Protein AF-A0A7K8UN95-F1 (afdb_monomer_lite)

Radius of gyration: 29.22 Å; chains: 1; bounding box: 101×39×54 Å

Foldseek 3Di:
DPDPCPDPDDDDFDWDKDQKDFACDPPPDPDTDIDDHQKIFIDGDPPDPVQDPDFFCFDWDDDPNDIDGQFGWHPDAVVRPHGTMTRGCVVCVVVCVVPDPDDDDDDPPPDPVVVVVVVPPDPDDDDDDDDDDDDDDDDDD

pLDDT: mean 74.47, std 18.25, range [33.38, 95.25]

Sequence (141 aa):
PPGSSIPEELVSVEVTLSESCRTRGDTGDNVGVPSPPDTFCITIPEGTSACQPDGGSPLACEERGIWFLVGTASVGGCAQGGPPLFTAAPPYERWIAGITREAYFAETPADPREEEEEITGDPGVREHPETSENPGIRGEP

InterPro domains:
  IPR001254 Serine proteases, trypsin domain [PF00089] (11-96)
  IPR009003 Peptidase S1, PA clan [SSF50494] (21-102)
  IPR051487 Serine/Threonine Proteases with Immune and Developmental Roles [PTHR24256] (11-101)

Secondary structure (DSSP, 8-state):
-------SS------EEES--EEPPTT--SSPEEPPTTEEEEEPPTT-STTSPPTT-EEEEEETTEEEEEEEE-S-SGGGTS--EEEESGGGHHHHHHH-SS----PPPPPHHHHHHHHT---------------------

Structure (mmCIF, N/CA/C/O backbone):
data_AF-A0A7K8UN95-F1
#
_entry.id   AF-A0A7K8UN95-F1
#
loop_
_atom_site.group_PDB
_atom_site.id
_atom_site.type_symbol
_atom_site.label_atom_id
_atom_site.label_alt_id
_atom_site.label_comp_id
_atom_site.label_asym_id
_atom_site.label_entity_id
_atom_site.label_seq_id
_atom_site.pdbx_PDB_ins_code
_atom_site.Cartn_x
_atom_site.Cartn_y
_atom_site.Cartn_z
_atom_site.occupancy
_atom_site.B_iso_or_equiv
_atom_site.auth_seq_id
_atom_site.auth_comp_id
_atom_site.auth_asym_id
_atom_site.auth_atom_id
_atom_site.pdbx_PDB_model_num
ATOM 1 N N . PRO A 1 1 ? 31.577 -8.214 4.614 1.00 40.00 1 PRO A N 1
ATOM 2 C CA . PRO A 1 1 ? 31.158 -6.820 4.320 1.00 40.00 1 PRO A CA 1
ATOM 3 C C . PRO A 1 1 ? 30.607 -6.155 5.591 1.00 40.00 1 PRO A C 1
ATOM 5 O O . PRO A 1 1 ? 30.007 -6.864 6.397 1.00 40.00 1 PRO A O 1
ATOM 8 N N . PRO A 1 2 ? 30.855 -4.859 5.830 1.00 41.38 2 PRO A N 1
ATOM 9 C CA . PRO A 1 2 ? 30.364 -4.201 7.034 1.00 41.38 2 PRO A CA 1
ATOM 10 C C . PRO A 1 2 ? 28.827 -4.180 7.033 1.00 41.38 2 PRO A C 1
ATOM 12 O O . PRO A 1 2 ? 28.212 -3.628 6.130 1.00 41.38 2 PRO A O 1
ATOM 15 N N . GLY A 1 3 ? 28.274 -4.876 8.031 1.00 46.56 3 GLY A N 1
ATOM 16 C CA . GLY A 1 3 ? 26.954 -4.745 8.654 1.00 46.56 3 GLY A CA 1
ATOM 17 C C . GLY A 1 3 ? 25.772 -4.316 7.793 1.00 46.56 3 GLY A C 1
ATOM 18 O O . GLY A 1 3 ? 25.454 -3.137 7.733 1.00 46.56 3 GLY A O 1
ATOM 19 N N . SER A 1 4 ? 25.020 -5.287 7.273 1.00 56.97 4 SER A N 1
ATOM 20 C CA . SER A 1 4 ? 23.575 -5.105 7.114 1.00 56.97 4 SER A CA 1
ATOM 21 C C . SER A 1 4 ? 22.973 -5.119 8.524 1.00 56.97 4 SER A C 1
ATOM 23 O O . SER A 1 4 ? 22.713 -6.181 9.083 1.00 56.97 4 SER A O 1
ATOM 25 N N . SER A 1 5 ? 22.885 -3.952 9.162 1.00 65.00 5 SER A N 1
ATOM 26 C CA . SER A 1 5 ? 22.212 -3.806 10.452 1.00 65.00 5 SER A CA 1
ATOM 27 C C . SER A 1 5 ? 20.728 -3.593 10.187 1.00 65.00 5 SER A C 1
ATOM 29 O O . SER A 1 5 ? 20.268 -2.456 10.072 1.00 65.00 5 SER A O 1
ATOM 31 N N . ILE A 1 6 ? 19.992 -4.695 10.047 1.00 66.25 6 ILE A N 1
ATOM 32 C CA . ILE A 1 6 ? 18.546 -4.665 10.277 1.00 66.25 6 ILE A CA 1
ATOM 33 C C . ILE A 1 6 ? 18.364 -4.108 11.701 1.00 66.25 6 ILE A C 1
ATOM 35 O O . ILE A 1 6 ? 19.054 -4.587 12.607 1.00 66.25 6 ILE A O 1
ATOM 39 N N . PRO A 1 7 ? 17.547 -3.062 11.905 1.00 69.25 7 PRO A N 1
ATOM 40 C CA . PRO A 1 7 ? 17.363 -2.488 13.230 1.00 69.25 7 PRO A CA 1
ATOM 41 C C . PRO A 1 7 ? 16.760 -3.539 14.175 1.00 69.25 7 PRO A C 1
ATOM 43 O O . PRO A 1 7 ? 15.895 -4.315 13.776 1.00 69.25 7 PRO A O 1
ATOM 46 N N . GLU A 1 8 ? 17.229 -3.582 15.426 1.00 76.56 8 GLU A N 1
ATOM 47 C CA . GLU A 1 8 ? 16.689 -4.501 16.447 1.00 76.56 8 GLU A CA 1
ATOM 48 C C . GLU A 1 8 ? 15.265 -4.112 16.884 1.00 76.56 8 GLU A C 1
ATOM 50 O O . GLU A 1 8 ? 14.540 -4.932 17.445 1.00 76.56 8 GLU A O 1
ATOM 55 N N . GLU A 1 9 ? 14.855 -2.876 16.589 1.00 81.25 9 GLU A N 1
ATOM 56 C CA . GLU A 1 9 ? 13.530 -2.328 16.869 1.00 81.25 9 GLU A CA 1
ATOM 57 C C . GLU A 1 9 ? 12.810 -1.913 15.580 1.00 81.25 9 GLU A C 1
ATOM 59 O O . GLU A 1 9 ? 13.430 -1.585 14.565 1.00 81.25 9 GLU A O 1
ATOM 64 N N . LEU A 1 10 ? 11.476 -1.909 15.635 1.00 80.25 10 LEU A N 1
ATOM 65 C CA . LEU A 1 10 ? 10.637 -1.453 14.531 1.00 80.25 10 LEU A CA 1
ATOM 66 C C . LEU A 1 10 ? 10.824 0.050 14.309 1.00 80.25 10 LEU A C 1
ATOM 68 O O . LEU A 1 10 ? 10.733 0.845 15.242 1.00 80.25 10 LEU A O 1
ATOM 72 N N . VAL A 1 11 ? 11.029 0.432 13.051 1.00 83.00 11 VAL A N 1
ATOM 73 C CA . VAL A 1 11 ? 11.176 1.828 12.633 1.00 83.00 11 VAL A CA 1
ATOM 74 C C . VAL A 1 11 ? 9.942 2.241 11.839 1.00 83.00 11 VAL A C 1
ATOM 76 O O . VAL A 1 11 ? 9.503 1.514 10.949 1.00 83.00 11 VAL A O 1
ATOM 79 N N . SER A 1 12 ? 9.402 3.421 12.139 1.00 86.44 12 SER A N 1
ATOM 80 C CA . SER A 1 12 ? 8.389 4.090 11.323 1.00 86.44 12 SER A CA 1
ATOM 81 C C . SER A 1 12 ? 9.007 5.271 10.581 1.00 86.44 12 SER A C 1
ATOM 83 O O . SER A 1 12 ? 9.910 5.945 11.078 1.00 86.44 12 SER A O 1
ATOM 85 N N . VAL A 1 13 ? 8.533 5.503 9.360 1.00 87.62 13 VAL A N 1
ATOM 86 C CA . VAL A 1 13 ? 9.002 6.585 8.494 1.00 87.62 13 VAL A CA 1
ATOM 87 C C . VAL A 1 13 ? 7.783 7.242 7.872 1.00 87.62 13 VAL A C 1
ATOM 89 O O . VAL A 1 13 ? 6.936 6.559 7.300 1.00 87.62 13 VAL A O 1
ATOM 92 N N . GLU A 1 14 ? 7.707 8.565 7.969 1.00 90.44 14 GLU A N 1
ATOM 93 C CA . GLU A 1 14 ? 6.715 9.347 7.238 1.00 90.44 14 GLU A CA 1
ATOM 94 C C . GLU A 1 14 ? 7.132 9.476 5.774 1.00 90.44 14 GLU A C 1
ATOM 96 O O . GLU A 1 14 ? 8.288 9.761 5.450 1.00 90.44 14 GLU A O 1
ATOM 101 N N . VAL A 1 15 ? 6.181 9.248 4.875 1.00 91.25 15 VAL A N 1
ATOM 102 C CA . VAL A 1 15 ? 6.433 9.167 3.437 1.00 91.25 15 VAL A CA 1
ATOM 103 C C . VAL A 1 15 ? 5.391 9.963 2.670 1.00 91.25 15 VAL A C 1
ATOM 105 O O . VAL A 1 15 ? 4.281 10.185 3.148 1.00 91.25 15 VAL A O 1
ATOM 108 N N . THR A 1 16 ? 5.734 10.381 1.455 1.00 91.94 16 THR A N 1
ATOM 109 C CA . THR A 1 16 ? 4.755 10.980 0.537 1.00 91.94 16 THR A CA 1
ATOM 110 C C . THR A 1 16 ? 4.211 9.911 -0.397 1.00 91.94 16 THR A C 1
ATOM 112 O O . THR A 1 16 ? 4.989 9.267 -1.102 1.00 91.94 16 THR A O 1
ATOM 115 N N . LEU A 1 17 ? 2.890 9.735 -0.412 1.00 92.50 17 LEU A N 1
ATOM 116 C CA . LEU A 1 17 ? 2.197 8.770 -1.262 1.00 92.50 17 LEU A CA 1
ATOM 117 C C . LEU A 1 17 ? 1.969 9.317 -2.679 1.00 92.50 17 LEU A C 1
ATOM 119 O O . LEU A 1 17 ? 1.615 10.483 -2.847 1.00 92.50 17 LEU A O 1
ATOM 123 N N . SER A 1 18 ? 2.112 8.461 -3.689 1.00 92.94 18 SER A N 1
ATOM 124 C CA . SER A 1 18 ? 1.705 8.724 -5.071 1.00 92.94 18 SER A CA 1
ATOM 125 C C . SER A 1 18 ? 1.007 7.503 -5.667 1.00 92.94 18 SER A C 1
ATOM 127 O O . SER A 1 18 ? 1.485 6.379 -5.533 1.00 92.94 18 SER A O 1
ATOM 129 N N . GLU A 1 19 ? -0.092 7.723 -6.384 1.00 91.50 19 GLU A N 1
ATOM 130 C CA . GLU A 1 19 ? -0.842 6.671 -7.095 1.00 91.50 19 GLU A CA 1
ATOM 131 C C . GLU A 1 19 ? -0.172 6.232 -8.398 1.00 91.50 19 GLU A C 1
ATOM 133 O O . GLU A 1 19 ? -0.505 5.200 -8.973 1.00 91.50 19 GLU A O 1
ATOM 138 N N . SER A 1 20 ? 0.775 7.028 -8.895 1.00 89.25 20 SER A N 1
ATOM 139 C CA . SER A 1 20 ? 1.494 6.711 -10.120 1.00 89.25 20 SER A CA 1
ATOM 140 C C . SER A 1 20 ? 2.959 7.097 -10.020 1.00 89.25 20 SER A C 1
ATOM 142 O O . SER A 1 20 ? 3.335 8.132 -9.460 1.00 89.25 20 SER A O 1
ATOM 144 N N . CYS A 1 21 ? 3.814 6.250 -10.578 1.00 88.56 21 CYS A N 1
ATOM 145 C CA . CYS A 1 21 ? 5.223 6.554 -10.744 1.00 88.56 21 CYS A CA 1
ATOM 146 C C . CYS A 1 21 ? 5.806 5.797 -11.935 1.00 88.56 21 CYS A C 1
ATOM 148 O O . CYS A 1 21 ? 5.142 4.987 -12.582 1.00 88.56 21 CYS A O 1
ATOM 150 N N . ARG A 1 22 ? 7.074 6.078 -12.238 1.00 86.94 22 ARG A N 1
ATOM 151 C CA . ARG A 1 22 ? 7.848 5.285 -13.187 1.00 86.94 22 ARG A CA 1
ATOM 152 C C . ARG A 1 22 ? 8.832 4.409 -12.434 1.00 86.94 22 ARG A C 1
ATOM 154 O O . ARG A 1 22 ? 9.568 4.876 -11.571 1.00 86.94 22 ARG A O 1
ATOM 161 N N . THR A 1 23 ? 8.854 3.148 -12.814 1.00 79.38 23 THR A N 1
ATOM 162 C CA . THR A 1 23 ? 9.832 2.152 -12.406 1.00 79.38 23 THR A CA 1
ATOM 163 C C . THR A 1 23 ? 10.880 2.020 -13.502 1.00 79.38 23 THR A C 1
ATOM 165 O O . THR A 1 23 ? 10.647 2.378 -14.660 1.00 79.38 23 THR A O 1
ATOM 168 N N . ARG A 1 24 ? 12.070 1.539 -13.166 1.00 75.88 24 ARG A N 1
ATOM 169 C CA . ARG A 1 24 ? 13.056 1.213 -14.193 1.00 75.88 24 ARG A CA 1
ATOM 170 C C . ARG A 1 24 ? 12.674 -0.129 -14.815 1.00 75.88 24 ARG A C 1
ATOM 172 O O . ARG A 1 24 ? 12.489 -1.102 -14.093 1.00 75.88 24 ARG A O 1
ATOM 179 N N . GLY A 1 25 ? 12.530 -0.153 -16.137 1.00 69.94 25 GLY A N 1
ATOM 180 C CA . GLY A 1 25 ? 12.268 -1.385 -16.878 1.00 69.94 25 GLY A CA 1
ATOM 181 C C . GLY A 1 25 ? 13.529 -2.225 -17.081 1.00 69.94 25 GLY A C 1
ATOM 182 O O . GLY A 1 25 ? 14.652 -1.724 -16.986 1.00 69.94 25 GLY A O 1
ATOM 183 N N . ASP A 1 26 ? 13.332 -3.493 -17.437 1.00 68.19 26 ASP A N 1
ATOM 184 C CA . ASP A 1 26 ? 14.415 -4.463 -17.654 1.00 68.19 26 ASP A CA 1
ATOM 185 C C . ASP A 1 26 ? 15.159 -4.272 -18.990 1.00 68.19 26 ASP A C 1
ATOM 187 O O . ASP A 1 26 ? 16.216 -4.864 -19.204 1.00 68.19 26 ASP A O 1
ATOM 191 N N . THR A 1 27 ? 14.640 -3.443 -19.906 1.00 69.44 27 THR A N 1
ATOM 192 C CA . THR A 1 27 ? 15.178 -3.298 -21.273 1.00 69.44 27 THR A CA 1
ATOM 193 C C . THR A 1 27 ? 16.428 -2.423 -21.367 1.00 69.44 27 THR A C 1
ATOM 195 O O . THR A 1 27 ? 16.995 -2.281 -22.445 1.00 69.44 27 THR A O 1
ATOM 198 N N . GLY A 1 28 ? 16.895 -1.842 -20.255 1.00 62.16 28 GLY A N 1
ATOM 199 C CA . GLY A 1 28 ? 18.089 -0.990 -20.235 1.00 62.16 28 GLY A CA 1
ATOM 200 C C . GLY A 1 28 ? 17.907 0.380 -20.901 1.00 62.16 28 GLY A C 1
ATOM 201 O O . GLY A 1 28 ? 18.837 1.187 -20.882 1.00 62.16 28 GLY A O 1
ATOM 202 N N . ASP A 1 29 ? 16.720 0.672 -21.436 1.00 68.88 29 ASP A N 1
ATOM 203 C CA . ASP A 1 29 ? 16.364 1.985 -21.960 1.00 68.88 29 ASP A CA 1
ATOM 204 C C . ASP A 1 29 ? 16.196 2.996 -20.814 1.00 68.88 29 ASP A C 1
ATOM 206 O O . ASP A 1 29 ? 15.684 2.678 -19.741 1.00 68.88 29 ASP A O 1
ATOM 210 N N . ASN A 1 30 ? 16.567 4.260 -21.042 1.00 66.88 30 ASN A N 1
ATOM 211 C CA . ASN A 1 30 ? 16.392 5.345 -20.058 1.00 66.88 30 ASN A CA 1
ATOM 212 C C . ASN A 1 30 ? 14.924 5.800 -19.906 1.00 66.88 30 ASN A C 1
ATOM 214 O O . ASN A 1 30 ? 14.647 6.861 -19.346 1.00 66.88 30 ASN A O 1
ATOM 218 N N . VAL A 1 31 ? 13.977 5.026 -20.437 1.00 74.38 31 VAL A N 1
ATOM 219 C CA . VAL A 1 31 ? 12.543 5.300 -20.380 1.00 74.38 31 VAL A CA 1
ATOM 220 C C . VAL A 1 31 ? 11.943 4.431 -19.280 1.00 74.38 31 VAL A C 1
ATOM 222 O O . VAL A 1 31 ? 11.823 3.220 -19.428 1.00 74.38 31 VAL A O 1
ATOM 225 N N . GLY A 1 32 ? 11.571 5.050 -18.159 1.00 78.19 32 GLY A N 1
ATOM 226 C CA . GLY A 1 32 ? 10.909 4.339 -17.067 1.00 78.19 32 GLY A CA 1
ATOM 227 C C . GLY A 1 32 ? 9.524 3.818 -17.469 1.00 78.19 32 GLY A C 1
ATOM 228 O O . GLY A 1 32 ? 8.769 4.511 -18.163 1.00 78.19 32 GLY A O 1
ATOM 229 N N . VAL A 1 33 ? 9.185 2.618 -17.004 1.00 83.81 33 VAL A N 1
ATOM 230 C CA . VAL A 1 33 ? 7.901 1.941 -17.219 1.00 83.81 33 VAL A CA 1
ATOM 231 C C . VAL A 1 33 ? 6.900 2.424 -16.163 1.00 83.81 33 VAL A C 1
ATOM 233 O O . VAL A 1 33 ? 7.282 2.542 -14.999 1.00 83.81 33 VAL A O 1
ATOM 236 N N . PRO A 1 34 ? 5.640 2.732 -16.515 1.00 88.44 34 PRO A N 1
ATOM 237 C CA . PRO A 1 34 ? 4.616 3.060 -15.523 1.00 88.44 34 PRO A CA 1
ATOM 238 C C . PRO A 1 34 ? 4.488 1.974 -14.447 1.00 88.44 34 PRO A C 1
ATOM 240 O O . PRO A 1 34 ? 4.686 0.792 -14.733 1.00 88.44 34 PRO A O 1
ATOM 243 N N . SER A 1 35 ? 4.169 2.370 -13.217 1.00 87.81 35 SER A N 1
ATOM 244 C CA . SER A 1 35 ? 3.857 1.426 -12.146 1.00 87.81 35 SER A CA 1
ATOM 245 C C . SER A 1 35 ? 2.683 0.511 -12.541 1.00 87.81 35 SER A C 1
ATOM 247 O O . SER A 1 35 ? 1.799 0.942 -13.290 1.00 87.81 35 SER A O 1
ATOM 249 N N . PRO A 1 36 ? 2.664 -0.754 -12.078 1.00 88.19 36 PRO A N 1
ATOM 250 C CA . PRO A 1 36 ? 1.528 -1.646 -12.297 1.00 88.19 36 PRO A CA 1
ATOM 251 C C . PRO A 1 36 ? 0.214 -1.054 -11.753 1.00 88.19 36 PRO A C 1
ATOM 253 O O . PRO A 1 36 ? 0.253 -0.223 -10.841 1.00 88.19 36 PRO A O 1
ATOM 256 N N . PRO A 1 37 ? -0.953 -1.486 -12.263 1.00 91.44 37 PRO A N 1
ATOM 257 C CA . PRO A 1 37 ? -2.229 -1.141 -11.641 1.00 91.44 37 PRO A CA 1
ATOM 258 C C . PRO A 1 37 ? -2.273 -1.625 -10.186 1.00 91.44 37 PRO A C 1
ATOM 260 O O . PRO A 1 37 ? -1.543 -2.544 -9.811 1.00 91.44 37 PRO A O 1
ATOM 263 N N . ASP A 1 38 ? -3.140 -1.006 -9.385 1.00 92.94 38 ASP A N 1
ATOM 264 C CA . ASP A 1 38 ? -3.339 -1.329 -7.967 1.00 92.94 38 ASP A CA 1
ATOM 265 C C . ASP A 1 38 ? -2.052 -1.231 -7.134 1.00 92.94 38 ASP A C 1
ATOM 267 O O . ASP A 1 38 ? -1.838 -1.995 -6.190 1.00 92.94 38 ASP A O 1
ATOM 271 N N . THR A 1 39 ? -1.174 -0.286 -7.485 1.00 92.38 39 THR A N 1
ATOM 272 C CA . THR A 1 39 ? 0.039 0.001 -6.719 1.00 92.38 39 THR A CA 1
ATOM 273 C C . THR A 1 39 ? 0.137 1.466 -6.331 1.00 92.38 39 THR A C 1
ATOM 275 O O . THR A 1 39 ? -0.267 2.355 -7.074 1.00 92.38 39 THR A O 1
ATOM 278 N N . PHE A 1 40 ? 0.723 1.700 -5.163 1.00 93.12 40 PHE A N 1
ATOM 279 C CA . PHE A 1 40 ? 1.206 2.999 -4.737 1.00 93.12 40 PHE A CA 1
ATOM 280 C C . PHE A 1 40 ? 2.726 3.035 -4.805 1.00 93.12 40 PHE A C 1
ATOM 282 O O . PHE A 1 40 ? 3.408 2.032 -4.574 1.00 93.12 40 PHE A O 1
ATOM 289 N N . CYS A 1 41 ? 3.257 4.220 -5.059 1.00 91.19 41 CYS A N 1
ATOM 290 C CA . CYS A 1 41 ? 4.669 4.515 -4.925 1.00 91.19 41 CYS A CA 1
ATOM 291 C C . CYS A 1 41 ? 4.856 5.518 -3.793 1.00 91.19 41 CYS A C 1
ATOM 293 O O . CY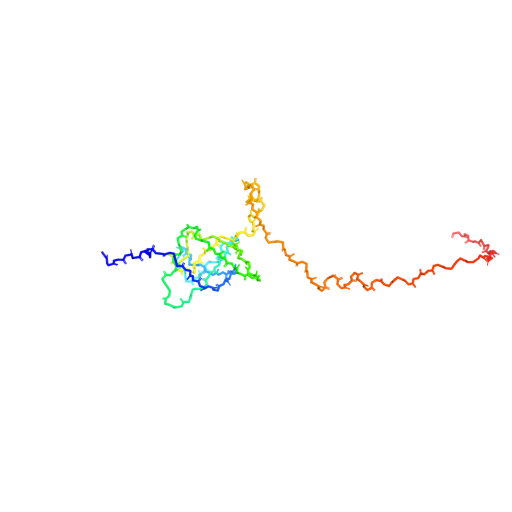S A 1 41 ? 4.003 6.380 -3.578 1.00 91.19 41 CYS A O 1
ATOM 295 N N . ILE A 1 42 ? 5.982 5.433 -3.094 1.00 90.94 42 ILE A N 1
ATOM 296 C CA . ILE A 1 42 ? 6.301 6.386 -2.031 1.00 90.94 42 ILE A CA 1
ATOM 297 C C . ILE A 1 42 ? 7.583 7.153 -2.335 1.00 90.94 42 ILE A C 1
ATOM 299 O O . ILE A 1 42 ? 8.533 6.613 -2.904 1.00 90.94 42 ILE A O 1
ATOM 303 N N . THR A 1 43 ? 7.621 8.412 -1.914 1.00 87.31 43 THR A N 1
ATOM 304 C CA . THR A 1 43 ? 8.859 9.186 -1.819 1.00 87.31 43 THR A CA 1
ATOM 305 C C . THR A 1 43 ? 9.314 9.174 -0.369 1.00 87.31 43 THR A C 1
ATOM 307 O O . THR A 1 43 ? 8.557 9.555 0.528 1.00 87.31 43 THR A O 1
ATOM 310 N N . ILE A 1 44 ? 10.548 8.726 -0.149 1.00 80.94 44 ILE A N 1
ATOM 311 C CA . ILE A 1 44 ? 11.167 8.655 1.174 1.00 80.94 44 ILE A CA 1
ATOM 312 C C . ILE A 1 44 ? 12.031 9.908 1.377 1.00 80.94 44 ILE A C 1
ATOM 314 O O . ILE A 1 44 ? 12.737 10.300 0.444 1.00 80.94 44 ILE A O 1
ATOM 318 N N . PRO A 1 45 ? 12.015 10.531 2.568 1.00 78.62 45 PRO A N 1
ATOM 319 C CA . PRO A 1 45 ? 12.919 11.628 2.895 1.00 78.62 45 PRO A CA 1
ATOM 320 C C . PRO A 1 45 ? 14.398 11.240 2.755 1.00 78.62 45 PRO A C 1
ATOM 322 O O . PRO A 1 45 ? 14.812 10.139 3.137 1.00 78.62 45 PRO A O 1
ATOM 325 N N . GLU A 1 46 ? 15.207 12.183 2.271 1.00 73.50 46 GLU A N 1
ATOM 326 C CA . GLU A 1 46 ? 16.666 12.056 2.200 1.00 73.50 46 GLU A CA 1
ATOM 327 C C . GLU A 1 46 ? 17.266 11.666 3.564 1.00 73.50 46 GLU A C 1
ATOM 329 O O . GLU A 1 46 ? 16.877 12.195 4.606 1.00 73.50 46 GLU A O 1
ATOM 334 N N . GLY A 1 47 ? 18.236 10.746 3.561 1.00 66.62 47 GLY A N 1
ATOM 335 C CA . GLY A 1 47 ? 18.910 10.273 4.779 1.00 66.62 47 GLY A CA 1
ATOM 336 C C . GLY A 1 47 ? 18.233 9.098 5.498 1.00 66.62 47 GLY A C 1
ATOM 337 O O . GLY A 1 47 ? 18.721 8.674 6.545 1.00 66.62 47 GLY A O 1
ATOM 338 N N . THR A 1 48 ? 17.164 8.531 4.933 1.00 69.62 48 THR A N 1
ATOM 339 C CA . THR A 1 48 ? 16.483 7.348 5.483 1.00 69.62 48 THR A CA 1
ATOM 340 C C . THR A 1 48 ? 16.948 6.062 4.788 1.00 69.62 48 THR A C 1
ATOM 342 O O . THR A 1 48 ? 17.044 6.007 3.564 1.00 69.62 48 THR A O 1
ATOM 345 N N . SER A 1 49 ? 17.199 4.986 5.542 1.00 64.25 49 SER A N 1
ATOM 346 C CA . SER A 1 49 ? 17.636 3.681 5.003 1.00 64.25 49 SER A CA 1
ATOM 347 C C . SER A 1 49 ? 16.508 2.829 4.397 1.00 64.25 49 SER A C 1
ATOM 349 O O . SER A 1 49 ? 16.767 1.766 3.837 1.00 64.25 49 SER A O 1
ATOM 351 N N . ALA A 1 50 ? 15.260 3.291 4.474 1.00 65.75 50 ALA A N 1
ATOM 352 C CA . ALA A 1 50 ? 14.047 2.517 4.210 1.00 65.75 50 ALA A CA 1
ATOM 353 C C . ALA A 1 50 ? 13.675 2.372 2.720 1.00 65.75 50 ALA A C 1
ATOM 355 O O . ALA A 1 50 ? 12.509 2.163 2.401 1.00 65.75 50 ALA A O 1
ATOM 356 N N . CYS A 1 51 ? 14.632 2.480 1.789 1.00 72.31 51 CYS A N 1
ATOM 357 C CA . CYS A 1 51 ? 14.347 2.302 0.354 1.00 72.31 51 CYS A CA 1
ATOM 358 C C . CYS A 1 51 ? 13.760 0.909 0.070 1.00 72.31 51 CYS A C 1
ATOM 360 O O . CYS A 1 51 ? 12.897 0.735 -0.782 1.00 72.31 51 CYS A O 1
ATOM 362 N N . GLN A 1 52 ? 14.216 -0.106 0.799 1.00 73.62 52 GLN A N 1
ATOM 363 C CA . GLN A 1 52 ? 13.705 -1.464 0.673 1.00 73.62 52 GLN A CA 1
ATOM 364 C C . GLN A 1 52 ? 12.944 -1.823 1.947 1.00 73.62 52 GLN A C 1
ATOM 366 O O . GLN A 1 52 ? 13.563 -2.349 2.871 1.00 73.62 52 GLN A O 1
ATOM 371 N N . PRO A 1 5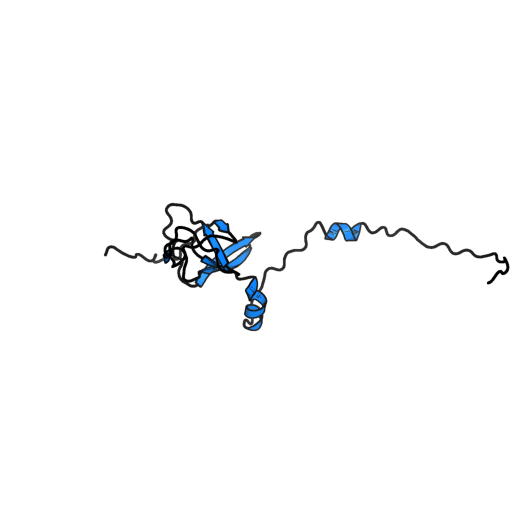3 ? 11.636 -1.510 2.030 1.00 74.75 53 PRO A N 1
ATOM 372 C CA . PRO A 1 53 ? 10.809 -2.061 3.092 1.00 74.75 53 PRO A CA 1
ATOM 373 C C . PRO A 1 53 ? 10.818 -3.590 3.005 1.00 74.75 53 PRO A C 1
ATOM 375 O O . PRO A 1 53 ? 10.950 -4.161 1.915 1.00 74.75 53 PRO A O 1
ATOM 378 N N . ASP A 1 54 ? 10.663 -4.253 4.148 1.00 80.88 54 ASP A N 1
ATOM 379 C CA . ASP A 1 54 ? 10.489 -5.700 4.163 1.00 80.88 54 ASP A CA 1
ATOM 380 C C . ASP A 1 54 ? 9.214 -6.064 3.389 1.00 80.88 54 ASP A C 1
ATOM 382 O O . ASP A 1 54 ? 8.208 -5.353 3.423 1.00 80.88 54 ASP A O 1
ATOM 386 N N . GLY A 1 55 ? 9.241 -7.180 2.658 1.00 85.56 55 GLY A N 1
ATOM 387 C CA . GLY A 1 55 ? 8.068 -7.635 1.913 1.00 85.56 55 GLY A CA 1
ATOM 388 C C . GLY A 1 55 ? 6.864 -7.790 2.847 1.00 85.56 55 GLY A C 1
ATOM 389 O O . GLY A 1 55 ? 6.937 -8.514 3.839 1.00 85.56 55 GLY A O 1
ATOM 390 N N . GLY A 1 56 ? 5.761 -7.109 2.534 1.00 86.75 56 GLY A N 1
ATOM 391 C CA . GLY A 1 56 ? 4.558 -7.088 3.366 1.00 86.75 56 GLY A CA 1
ATOM 392 C C . GLY A 1 56 ? 4.534 -6.035 4.482 1.00 86.75 56 GLY A C 1
ATOM 393 O O . GLY A 1 56 ? 3.539 -5.988 5.204 1.00 86.75 56 GLY A O 1
ATOM 394 N N . SER A 1 57 ? 5.552 -5.171 4.628 1.00 89.00 57 SER A N 1
ATOM 395 C CA . SER A 1 57 ? 5.489 -4.037 5.564 1.00 89.00 57 SER A CA 1
ATOM 396 C C . SER A 1 57 ? 4.241 -3.174 5.313 1.00 89.00 57 SER A C 1
ATOM 398 O O . SER A 1 57 ? 3.931 -2.874 4.154 1.00 89.00 57 SER A O 1
ATOM 400 N N . PRO A 1 58 ? 3.514 -2.759 6.364 1.00 93.31 58 PRO A N 1
ATOM 401 C CA . PRO A 1 58 ? 2.293 -1.984 6.206 1.00 93.31 58 PRO A CA 1
ATOM 402 C C . PRO A 1 58 ? 2.600 -0.542 5.792 1.00 93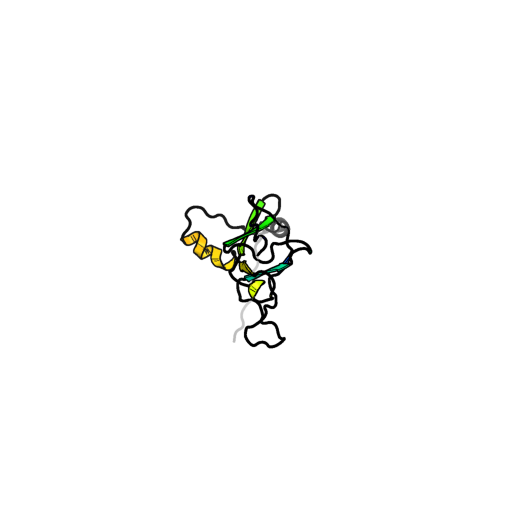.31 58 PRO A C 1
ATOM 404 O O . PRO A 1 58 ? 3.505 0.093 6.330 1.00 93.31 58 PRO A O 1
ATOM 407 N N . LEU A 1 59 ? 1.791 -0.013 4.879 1.00 94.12 59 LEU A N 1
ATOM 408 C CA . LEU A 1 59 ? 1.674 1.415 4.612 1.00 94.12 59 LEU A CA 1
ATOM 409 C C . LEU A 1 59 ? 0.336 1.884 5.158 1.00 94.12 59 LEU A C 1
ATOM 411 O O . LEU A 1 59 ? -0.715 1.410 4.718 1.00 94.12 59 LEU A O 1
ATOM 415 N N . ALA A 1 60 ? 0.385 2.792 6.126 1.00 94.25 60 ALA A N 1
ATOM 416 C CA . ALA A 1 60 ? -0.793 3.295 6.809 1.00 94.25 60 ALA A CA 1
ATOM 417 C C . ALA A 1 60 ? -0.911 4.816 6.674 1.00 94.25 60 ALA A C 1
ATOM 419 O O . ALA A 1 60 ? 0.097 5.517 6.599 1.00 94.25 60 ALA A O 1
ATOM 420 N N . CYS A 1 61 ? -2.148 5.304 6.653 1.00 92.31 61 CYS A N 1
ATOM 421 C CA . CYS A 1 61 ? -2.488 6.721 6.682 1.00 92.31 61 CYS A CA 1
ATOM 422 C C . CYS A 1 61 ? -3.323 7.005 7.933 1.00 92.31 61 CYS A C 1
ATOM 424 O O . CYS A 1 61 ? -4.205 6.213 8.268 1.00 92.31 61 CYS A O 1
ATOM 426 N N . GLU A 1 62 ? -3.054 8.113 8.616 1.00 92.44 62 GLU A N 1
ATOM 427 C CA . GLU A 1 62 ? -3.882 8.578 9.726 1.00 92.44 62 GLU A CA 1
ATOM 428 C C . GLU A 1 62 ? -4.926 9.572 9.212 1.00 92.44 62 GLU A C 1
ATOM 430 O O . GLU A 1 62 ? -4.583 10.627 8.684 1.00 92.44 62 GLU A O 1
ATOM 435 N N . GLU A 1 63 ? -6.203 9.264 9.416 1.00 89.25 63 GLU A N 1
ATOM 436 C CA . GLU A 1 63 ? -7.314 10.181 9.172 1.00 89.25 63 GLU A CA 1
ATOM 437 C C . GLU A 1 63 ? -8.076 10.352 10.490 1.00 89.25 63 GLU A C 1
ATOM 439 O O . GLU A 1 63 ? -8.619 9.397 11.048 1.00 89.25 63 GLU A O 1
ATOM 444 N N . ARG A 1 64 ? -8.100 11.584 11.014 1.00 90.00 64 ARG A N 1
ATOM 445 C CA . ARG A 1 64 ? -8.846 11.965 12.235 1.00 90.00 64 ARG A CA 1
ATOM 446 C C . ARG A 1 64 ? -8.535 11.086 13.459 1.00 90.00 64 ARG A C 1
ATOM 448 O O . ARG A 1 64 ? -9.436 10.753 14.227 1.00 90.00 64 ARG A O 1
ATOM 455 N N . GLY A 1 65 ? -7.268 10.721 13.661 1.00 89.81 65 GLY A N 1
ATOM 456 C CA . GLY A 1 65 ? -6.845 9.893 14.797 1.00 89.81 65 GLY A CA 1
ATOM 457 C C . GLY A 1 65 ? -7.007 8.386 14.586 1.00 89.81 65 GLY A C 1
ATOM 458 O O . GLY A 1 65 ? -6.735 7.613 15.506 1.00 89.81 65 GLY A O 1
ATOM 459 N N . ILE A 1 66 ? -7.460 7.956 13.405 1.00 88.56 66 ILE A N 1
ATOM 460 C CA . ILE A 1 66 ? -7.634 6.546 13.055 1.00 88.56 66 ILE A CA 1
ATOM 461 C C . ILE A 1 66 ? -6.627 6.183 11.968 1.00 88.56 66 ILE A C 1
ATOM 463 O O . ILE A 1 66 ? -6.525 6.853 10.945 1.00 88.56 66 ILE A O 1
ATOM 467 N N . TRP A 1 67 ? -5.895 5.096 12.192 1.00 92.19 67 TRP A N 1
ATOM 468 C CA . TRP A 1 67 ? -4.918 4.575 11.245 1.00 92.19 67 TRP A CA 1
ATOM 469 C C . TRP A 1 67 ? -5.563 3.558 10.309 1.00 92.19 67 TRP A C 1
ATOM 471 O O . TRP A 1 67 ? -6.081 2.531 10.752 1.00 92.19 67 TRP A O 1
ATOM 481 N N . PHE A 1 68 ? -5.485 3.825 9.011 1.00 93.19 68 PHE A N 1
ATOM 482 C CA . PHE A 1 68 ? -5.998 2.970 7.949 1.00 93.19 68 PHE A CA 1
ATOM 483 C C . PHE A 1 68 ? -4.844 2.328 7.191 1.00 93.19 68 PHE A C 1
ATOM 485 O O . PHE A 1 68 ? -3.927 3.020 6.750 1.00 93.19 68 PHE A O 1
ATOM 492 N N . LEU A 1 69 ? -4.898 1.010 6.999 1.00 94.50 69 LEU A N 1
ATOM 493 C CA . LEU A 1 69 ? -3.984 0.317 6.096 1.00 94.50 69 LEU A CA 1
ATOM 494 C C . LEU A 1 69 ? -4.367 0.654 4.652 1.00 94.50 69 LEU A C 1
ATOM 496 O O . LEU A 1 69 ? -5.435 0.262 4.188 1.00 94.50 69 LEU A O 1
ATOM 500 N N . VAL A 1 70 ? -3.483 1.343 3.937 1.00 95.25 70 VAL A N 1
ATOM 501 C CA . VAL A 1 70 ? -3.710 1.725 2.534 1.00 95.25 70 VAL A CA 1
ATOM 502 C C . VAL A 1 70 ? -2.943 0.834 1.561 1.00 95.25 70 VAL A C 1
ATOM 504 O O . VAL A 1 70 ? -3.343 0.697 0.408 1.00 95.25 70 VAL A O 1
ATOM 507 N N . GLY A 1 71 ? -1.884 0.159 2.011 1.00 95.25 71 GLY A N 1
ATOM 508 C CA . GLY A 1 71 ? -1.178 -0.809 1.181 1.00 95.25 71 GLY A CA 1
ATOM 509 C C . GLY A 1 71 ? -0.153 -1.650 1.927 1.00 95.25 71 GLY A C 1
ATOM 510 O O . GLY A 1 71 ? 0.102 -1.454 3.113 1.00 95.25 71 GLY A O 1
ATOM 511 N N . THR A 1 72 ? 0.451 -2.594 1.213 1.00 94.69 72 THR A N 1
ATOM 512 C CA . THR A 1 72 ? 1.490 -3.490 1.744 1.00 94.69 72 THR A CA 1
ATOM 513 C C . THR A 1 72 ? 2.703 -3.489 0.830 1.00 94.69 72 THR A C 1
ATOM 515 O O . THR A 1 72 ? 2.539 -3.557 -0.390 1.00 94.69 72 THR A O 1
ATOM 518 N N . ALA A 1 73 ? 3.907 -3.432 1.396 1.00 91.19 73 ALA A N 1
ATOM 519 C CA . ALA A 1 73 ? 5.144 -3.367 0.629 1.00 91.19 73 ALA A CA 1
ATOM 520 C C . ALA A 1 73 ? 5.247 -4.548 -0.338 1.00 91.19 73 ALA A C 1
ATOM 522 O O . ALA A 1 73 ? 5.148 -5.713 0.061 1.00 91.19 73 ALA A O 1
ATOM 523 N N . SER A 1 74 ? 5.439 -4.232 -1.613 1.00 86.25 74 SER A N 1
ATOM 524 C CA . SER A 1 74 ? 5.660 -5.222 -2.656 1.00 86.25 74 SER A CA 1
ATOM 525 C C . SER A 1 74 ? 7.149 -5.542 -2.771 1.00 86.25 74 SER A C 1
ATOM 527 O O . SER A 1 74 ? 8.015 -4.767 -2.364 1.00 86.25 74 SER A O 1
ATOM 529 N N . VAL A 1 75 ? 7.464 -6.696 -3.352 1.00 72.44 75 VAL A N 1
ATOM 530 C CA . VAL A 1 75 ? 8.847 -7.062 -3.657 1.00 72.44 75 VAL A CA 1
ATOM 531 C C . VAL A 1 75 ? 9.216 -6.417 -4.992 1.00 72.44 75 VAL A C 1
ATOM 533 O O . VAL A 1 75 ? 8.849 -6.913 -6.053 1.00 72.44 75 VAL A O 1
ATOM 536 N N . GLY A 1 76 ? 9.923 -5.291 -4.940 1.00 67.38 76 GLY A N 1
ATOM 537 C CA . GLY A 1 76 ? 10.374 -4.564 -6.128 1.00 67.38 76 GLY A CA 1
ATOM 538 C C . GLY A 1 76 ? 10.504 -3.058 -5.892 1.00 67.38 76 GLY A C 1
ATOM 539 O O . GLY A 1 76 ? 10.276 -2.572 -4.788 1.00 67.38 76 GLY A O 1
ATOM 540 N N . GLY A 1 77 ? 10.909 -2.302 -6.913 1.00 75.56 77 GLY A N 1
ATOM 541 C CA . GLY A 1 77 ? 11.073 -0.846 -6.828 1.00 75.56 77 GLY A CA 1
ATOM 542 C C . GLY A 1 77 ? 12.533 -0.438 -6.655 1.00 75.56 77 GLY A C 1
ATOM 543 O O . GLY A 1 77 ? 13.279 -0.432 -7.639 1.00 75.56 77 GLY A O 1
ATOM 544 N N . CYS A 1 78 ? 12.966 -0.144 -5.421 1.00 76.31 78 CYS A N 1
ATOM 545 C CA . CYS A 1 78 ? 14.330 0.337 -5.143 1.00 76.31 78 CYS A CA 1
ATOM 546 C C . CYS A 1 78 ? 15.425 -0.595 -5.673 1.00 76.31 78 CYS A C 1
ATOM 548 O O . CYS A 1 78 ? 16.407 -0.126 -6.242 1.00 76.31 78 CYS A O 1
ATOM 550 N N . ALA A 1 79 ? 15.235 -1.914 -5.569 1.00 69.00 79 ALA A N 1
ATOM 551 C CA . ALA A 1 79 ? 16.181 -2.897 -6.104 1.00 69.00 79 ALA A CA 1
ATOM 552 C C . ALA A 1 79 ? 16.334 -2.830 -7.636 1.00 69.00 79 ALA A C 1
ATOM 554 O O . ALA A 1 79 ? 17.373 -3.217 -8.166 1.00 69.00 79 ALA A O 1
ATOM 555 N N . GLN A 1 80 ? 15.321 -2.333 -8.347 1.00 70.31 80 GLN A N 1
ATOM 556 C CA . GLN A 1 80 ? 15.359 -2.128 -9.794 1.00 70.31 80 GLN A CA 1
ATOM 557 C C . GLN A 1 80 ? 15.721 -0.682 -10.161 1.00 70.31 80 GLN A C 1
ATOM 559 O O . GLN A 1 80 ? 15.920 -0.395 -11.332 1.00 70.31 80 GLN A O 1
ATOM 564 N N . GLY A 1 81 ? 15.873 0.235 -9.199 1.00 74.19 81 GLY A N 1
ATOM 565 C CA . GLY A 1 81 ? 16.153 1.652 -9.459 1.00 74.19 81 GLY A CA 1
ATOM 566 C C . GLY A 1 81 ? 14.906 2.502 -9.730 1.00 74.19 81 GLY A C 1
ATOM 567 O O . GLY A 1 81 ? 15.017 3.558 -10.350 1.00 74.19 81 GLY A O 1
ATOM 568 N N . GLY A 1 82 ? 13.730 2.035 -9.302 1.00 80.56 82 GLY A N 1
ATOM 569 C CA . GLY A 1 82 ? 12.510 2.840 -9.168 1.00 80.56 82 GLY A CA 1
ATOM 570 C C . GLY A 1 82 ? 12.219 3.187 -7.700 1.00 80.56 82 GLY A C 1
ATOM 571 O O . GLY A 1 82 ? 12.942 2.727 -6.816 1.00 80.56 82 GLY A O 1
ATOM 572 N N . PRO A 1 83 ? 11.169 3.971 -7.410 1.00 87.75 83 PRO A N 1
ATOM 573 C CA . PRO A 1 83 ? 10.728 4.188 -6.033 1.00 87.75 83 PRO A CA 1
ATOM 574 C C . PRO A 1 83 ? 10.219 2.874 -5.404 1.00 87.75 83 PRO A C 1
ATOM 576 O O . PRO A 1 83 ? 9.860 1.948 -6.139 1.00 87.75 83 PRO A O 1
ATOM 579 N N . PRO A 1 84 ? 10.161 2.772 -4.065 1.00 88.62 84 PRO A N 1
ATOM 580 C CA . PRO A 1 84 ? 9.507 1.654 -3.394 1.00 88.62 84 PRO A CA 1
ATOM 581 C C . PRO A 1 84 ? 8.034 1.555 -3.803 1.00 88.62 84 PRO A C 1
ATOM 583 O O . PRO A 1 84 ? 7.352 2.574 -3.953 1.00 88.62 84 PRO A O 1
ATOM 586 N N . LEU A 1 85 ? 7.557 0.321 -3.964 1.00 90.12 85 LEU A N 1
ATOM 587 C CA . LEU A 1 85 ? 6.202 0.015 -4.414 1.00 90.12 85 LEU A CA 1
ATOM 588 C C . LEU A 1 85 ? 5.408 -0.696 -3.322 1.00 90.12 85 LEU A C 1
ATOM 590 O O . LEU A 1 85 ? 5.923 -1.570 -2.625 1.00 90.12 85 LEU A O 1
ATOM 594 N N . PHE A 1 86 ? 4.128 -0.366 -3.237 1.00 93.50 86 PHE A N 1
ATOM 595 C CA . PHE A 1 86 ? 3.165 -0.975 -2.330 1.00 93.50 86 PHE A CA 1
ATOM 596 C C . PHE A 1 86 ? 1.962 -1.455 -3.130 1.00 93.50 86 PHE A C 1
ATOM 598 O O . PHE A 1 86 ? 1.475 -0.738 -3.998 1.00 93.50 86 PHE A O 1
ATOM 605 N N . THR A 1 87 ? 1.462 -2.650 -2.838 1.00 94.75 87 THR A N 1
ATOM 606 C CA . THR A 1 87 ? 0.163 -3.104 -3.346 1.00 94.75 87 THR A CA 1
ATOM 607 C C . THR A 1 87 ? -0.929 -2.318 -2.630 1.00 94.75 87 THR A C 1
ATOM 609 O O . THR A 1 87 ? -0.951 -2.300 -1.398 1.00 94.75 87 THR A O 1
ATOM 612 N N . ALA A 1 88 ? -1.813 -1.663 -3.379 1.00 95.00 88 ALA A N 1
ATOM 613 C CA . ALA A 1 88 ? -2.939 -0.913 -2.836 1.00 95.00 88 ALA A CA 1
ATOM 614 C C . ALA A 1 88 ? -3.958 -1.872 -2.206 1.00 95.00 88 ALA A C 1
ATOM 616 O O . ALA A 1 88 ? -4.325 -2.865 -2.824 1.00 95.00 88 ALA A O 1
ATOM 617 N N . ALA A 1 89 ? -4.431 -1.579 -0.994 1.00 94.69 89 ALA A N 1
ATOM 618 C CA . ALA A 1 89 ? -5.447 -2.380 -0.309 1.00 94.69 89 ALA A CA 1
ATOM 619 C C . ALA A 1 89 ? -6.890 -2.181 -0.840 1.00 94.69 89 ALA A C 1
ATOM 621 O O . ALA A 1 89 ? -7.586 -3.192 -0.976 1.00 94.69 89 ALA A O 1
ATOM 622 N N . PRO A 1 90 ? -7.350 -0.955 -1.196 1.00 92.69 90 PRO A N 1
ATOM 623 C CA . PRO A 1 90 ? -8.750 -0.708 -1.575 1.00 92.69 90 PRO A CA 1
ATOM 624 C C . PRO A 1 90 ? -9.305 -1.575 -2.728 1.00 92.69 90 PRO A C 1
ATOM 626 O O . PRO A 1 90 ? -10.445 -2.034 -2.654 1.00 92.69 90 PRO A O 1
ATOM 629 N N . PRO A 1 91 ? -8.534 -1.906 -3.783 1.00 94.12 91 PRO A N 1
ATOM 630 C CA . PRO A 1 91 ? -9.029 -2.801 -4.836 1.00 94.12 91 PRO A CA 1
ATOM 631 C C . PRO A 1 91 ? -9.349 -4.229 -4.354 1.00 94.12 91 PRO A C 1
ATOM 633 O O . PRO A 1 91 ? -10.107 -4.953 -5.005 1.00 94.12 91 PRO A O 1
ATOM 636 N N . TYR A 1 92 ? -8.799 -4.647 -3.208 1.00 93.81 92 TYR A N 1
ATOM 637 C CA . TYR A 1 92 ? -8.892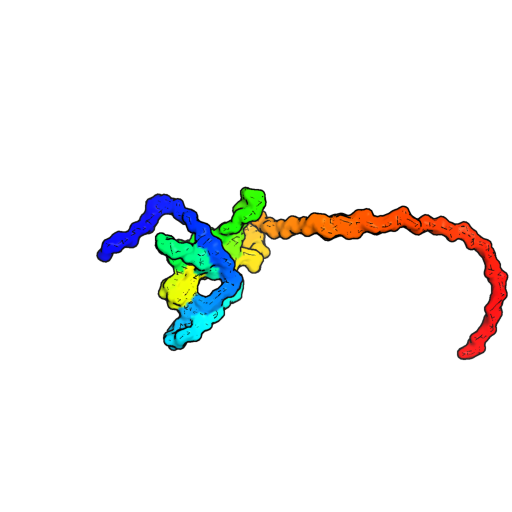 -6.013 -2.687 1.00 93.81 92 TYR A CA 1
ATOM 638 C C . TYR A 1 92 ? -9.872 -6.170 -1.519 1.00 93.81 92 TYR A C 1
ATOM 640 O O . TYR A 1 92 ? -10.041 -7.289 -1.031 1.00 93.81 92 TYR A O 1
ATOM 648 N N . GLU A 1 93 ? -10.561 -5.109 -1.092 1.00 92.12 93 GLU A N 1
ATOM 649 C CA . GLU A 1 93 ? -11.443 -5.123 0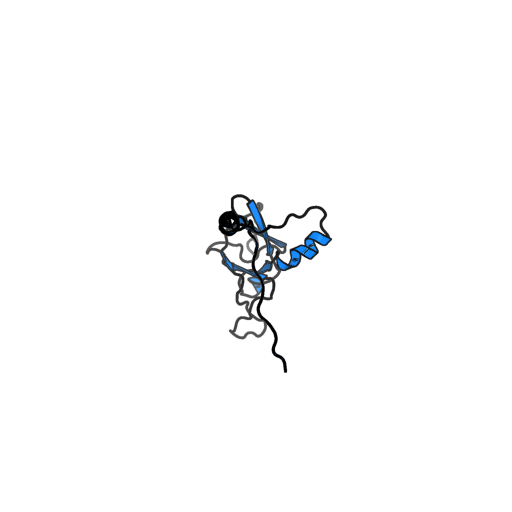.088 1.00 92.12 93 GLU A CA 1
ATOM 650 C C . GLU A 1 93 ? -12.462 -6.260 0.058 1.00 92.12 93 GLU A C 1
ATOM 652 O O . GLU A 1 93 ? -12.583 -7.012 1.021 1.00 92.12 93 GLU A O 1
ATOM 657 N N . ARG A 1 94 ? -13.143 -6.464 -1.079 1.00 91.94 94 ARG A N 1
ATOM 658 C CA . ARG A 1 94 ? -14.139 -7.538 -1.225 1.00 91.94 94 ARG A CA 1
ATOM 659 C C . ARG A 1 94 ? -13.527 -8.923 -1.013 1.00 91.94 94 ARG A C 1
ATOM 661 O O . ARG A 1 94 ? -14.156 -9.785 -0.403 1.00 91.94 94 ARG A O 1
ATOM 668 N N . TRP A 1 95 ? -12.332 -9.154 -1.555 1.00 94.38 95 TRP A N 1
ATOM 669 C CA . TRP A 1 95 ? -11.645 -10.433 -1.396 1.00 94.38 95 TRP A CA 1
ATOM 670 C C . TRP A 1 95 ? -11.205 -10.631 0.054 1.00 94.38 95 TRP A C 1
ATOM 672 O O . TRP A 1 95 ? -11.489 -11.688 0.616 1.00 94.38 95 TRP A O 1
ATOM 682 N N . ILE A 1 96 ? -10.597 -9.607 0.667 1.00 93.06 96 ILE A N 1
ATOM 683 C CA . ILE A 1 96 ? -10.171 -9.631 2.072 1.00 93.06 96 ILE A CA 1
ATOM 684 C C . ILE A 1 96 ? -11.385 -9.913 2.968 1.00 93.06 96 ILE A C 1
ATOM 686 O O . ILE A 1 96 ? -11.379 -10.900 3.699 1.00 93.06 96 ILE A O 1
ATOM 690 N N . ALA A 1 97 ? -12.469 -9.143 2.832 1.00 91.12 97 ALA A N 1
ATOM 691 C CA . ALA A 1 97 ? -13.714 -9.326 3.579 1.00 91.12 97 ALA A CA 1
ATOM 692 C C . ALA A 1 97 ? -14.312 -10.732 3.409 1.00 91.12 97 ALA A C 1
ATOM 694 O O . ALA A 1 97 ? -14.879 -11.285 4.347 1.00 91.12 97 ALA A O 1
ATOM 695 N N . GLY A 1 98 ? -14.171 -11.332 2.223 1.00 93.25 98 GLY A N 1
ATOM 696 C CA . GLY A 1 98 ? -14.667 -12.678 1.943 1.00 93.25 98 GLY A CA 1
ATOM 697 C C . GLY A 1 98 ? -13.906 -13.799 2.659 1.00 93.25 98 GLY A C 1
ATOM 698 O O . GLY A 1 98 ? -14.458 -14.888 2.822 1.00 93.25 98 GLY A O 1
ATOM 699 N N . ILE A 1 99 ? -12.658 -13.562 3.080 1.00 94.56 99 ILE A N 1
ATOM 700 C CA . ILE A 1 99 ? -11.810 -14.575 3.736 1.00 94.56 99 ILE A CA 1
ATOM 701 C C . ILE A 1 99 ? -11.528 -14.272 5.211 1.00 94.56 99 ILE A C 1
ATOM 703 O O . ILE A 1 99 ? -11.211 -15.185 5.977 1.00 94.56 99 ILE A O 1
ATOM 707 N N . THR A 1 100 ? -11.637 -13.012 5.627 1.00 90.38 100 THR A N 1
ATOM 708 C CA . THR A 1 100 ? -11.447 -12.592 7.017 1.00 90.38 100 THR A CA 1
ATOM 709 C C . THR A 1 100 ? -12.763 -12.627 7.779 1.00 90.38 100 THR A C 1
ATOM 711 O O . THR A 1 100 ? -13.806 -12.274 7.242 1.00 90.38 100 THR A O 1
ATOM 714 N N . ARG A 1 101 ? -12.720 -12.998 9.061 1.00 79.56 101 ARG A N 1
ATOM 715 C CA . ARG A 1 101 ? -13.905 -12.940 9.933 1.00 79.56 101 ARG A CA 1
ATOM 716 C C . ARG A 1 101 ? -14.162 -11.542 10.501 1.00 79.56 101 ARG A C 1
ATOM 718 O O . ARG A 1 101 ? -15.299 -11.233 10.824 1.00 79.56 101 ARG A O 1
ATOM 725 N N . GLU A 1 102 ? -13.110 -10.732 10.629 1.00 77.44 102 GLU A N 1
ATOM 726 C CA . GLU A 1 102 ? -13.115 -9.433 11.310 1.00 77.44 102 GLU A CA 1
ATOM 727 C C . GLU A 1 102 ? -12.168 -8.467 10.580 1.00 77.44 102 GLU A C 1
ATOM 729 O O . GLU A 1 102 ? -11.020 -8.279 10.977 1.00 77.44 102 GLU A O 1
ATOM 734 N N . ALA A 1 103 ? -12.628 -7.887 9.473 1.00 81.62 103 ALA A N 1
ATOM 735 C CA . ALA A 1 103 ? -11.967 -6.756 8.829 1.00 81.62 103 ALA A CA 1
ATOM 736 C C . ALA A 1 103 ? -12.964 -5.601 8.727 1.00 81.62 103 ALA A C 1
ATOM 738 O O . ALA A 1 103 ? -14.119 -5.809 8.356 1.00 81.62 103 ALA A O 1
ATOM 739 N N . TYR A 1 104 ? -12.504 -4.401 9.065 1.00 83.00 104 TYR A N 1
ATOM 740 C CA . TYR A 1 104 ? -13.260 -3.164 8.921 1.00 83.00 104 TYR A CA 1
ATOM 741 C C . TYR A 1 104 ? -12.587 -2.330 7.836 1.00 83.00 104 TYR A C 1
ATOM 743 O O . TYR A 1 104 ? -11.363 -2.192 7.835 1.00 83.00 104 TYR A O 1
ATOM 751 N N . PHE A 1 105 ? -13.384 -1.795 6.921 1.00 84.81 105 PHE A N 1
ATOM 752 C CA . PHE A 1 105 ? -12.920 -0.949 5.826 1.00 84.81 105 PHE A CA 1
ATOM 753 C C . PHE A 1 105 ? -13.446 0.467 6.030 1.00 84.81 105 PHE A C 1
ATOM 755 O O . PHE A 1 105 ? -14.451 0.663 6.715 1.00 84.81 105 PHE A O 1
ATOM 762 N N . ALA A 1 106 ? -12.736 1.454 5.487 1.00 76.94 106 ALA A N 1
ATOM 763 C CA . ALA A 1 106 ? -13.163 2.839 5.585 1.00 76.94 106 ALA A CA 1
ATOM 764 C C . ALA A 1 106 ? -14.450 3.022 4.775 1.00 76.94 106 ALA A C 1
ATOM 766 O O . ALA A 1 106 ? -14.427 2.998 3.548 1.00 76.94 106 ALA A O 1
ATOM 767 N N . GLU A 1 107 ? -15.575 3.234 5.451 1.00 70.94 107 GLU A N 1
ATOM 768 C CA . GLU A 1 107 ? -16.716 3.862 4.797 1.00 70.94 107 GLU A CA 1
ATOM 769 C C . GLU A 1 107 ? -16.370 5.341 4.639 1.00 70.94 107 GLU A C 1
ATOM 771 O O . GLU A 1 107 ? -15.954 5.988 5.604 1.00 70.94 107 GLU A O 1
ATOM 776 N N . THR A 1 108 ? -16.472 5.881 3.422 1.00 60.56 108 THR A N 1
ATOM 777 C CA . THR A 1 108 ? -16.328 7.324 3.219 1.00 60.56 108 THR A CA 1
ATOM 778 C C . THR A 1 108 ? -17.398 8.000 4.081 1.00 60.56 108 THR A C 1
ATOM 780 O O . THR A 1 108 ? -18.579 7.727 3.856 1.00 60.56 108 THR A O 1
ATOM 783 N N . PRO A 1 109 ? -17.045 8.821 5.092 1.00 57.41 109 PRO A N 1
ATOM 784 C CA . PRO A 1 109 ? -18.057 9.540 5.853 1.00 57.41 109 PRO A CA 1
ATOM 785 C C . PRO A 1 109 ? -18.873 10.382 4.874 1.00 57.41 109 PRO A C 1
ATOM 787 O O . PRO A 1 109 ? -18.278 11.001 3.988 1.00 57.41 109 PRO A O 1
ATOM 790 N N . ALA A 1 110 ? -20.200 10.393 5.022 1.00 59.62 110 ALA A N 1
ATOM 791 C CA . ALA A 1 110 ? -21.062 11.252 4.216 1.00 59.62 110 ALA A CA 1
ATOM 792 C C . ALA A 1 110 ? -20.527 12.693 4.249 1.00 59.62 110 ALA A C 1
ATOM 794 O O . ALA A 1 110 ? -20.099 13.174 5.306 1.00 59.62 110 ALA A O 1
ATOM 795 N N . ASP A 1 111 ? -20.489 13.359 3.092 1.00 64.50 111 ASP A N 1
ATOM 796 C CA . ASP A 1 111 ? -20.136 14.774 3.036 1.00 64.50 111 ASP A CA 1
ATOM 797 C C . ASP A 1 111 ? -21.204 15.545 3.828 1.00 64.50 111 ASP A C 1
ATOM 799 O O . ASP A 1 111 ? -22.376 15.498 3.449 1.00 64.50 111 ASP A O 1
ATOM 803 N N . PRO A 1 112 ? -20.848 16.275 4.905 1.00 64.38 112 PRO A N 1
ATOM 804 C CA . PRO A 1 112 ? -21.819 17.052 5.678 1.00 64.38 112 PRO A CA 1
ATOM 805 C C . PRO A 1 112 ? -22.604 18.059 4.823 1.00 64.38 112 PRO A C 1
ATOM 807 O O . PRO A 1 112 ? -23.667 18.516 5.229 1.00 64.38 112 PRO A O 1
ATOM 810 N N . ARG A 1 113 ? -22.082 18.413 3.640 1.00 65.44 113 ARG A N 1
ATOM 811 C CA . ARG A 1 113 ? -22.718 19.327 2.683 1.00 65.44 113 ARG A CA 1
ATOM 812 C C . ARG A 1 113 ? -23.824 18.672 1.849 1.00 65.44 113 ARG A C 1
ATOM 814 O O . ARG A 1 113 ? -24.603 19.397 1.244 1.00 65.44 113 ARG A O 1
ATOM 821 N N . GLU A 1 114 ? -23.897 17.343 1.800 1.00 59.97 114 GLU A N 1
ATOM 822 C CA . GLU A 1 114 ? -24.976 16.612 1.116 1.00 59.97 114 GLU A CA 1
ATOM 823 C C . GLU A 1 114 ? -26.196 16.402 2.038 1.00 59.97 114 GLU A C 1
ATOM 825 O O . GLU A 1 114 ? -27.320 16.302 1.553 1.00 59.97 114 GLU A O 1
ATOM 830 N N . GLU A 1 115 ? -26.019 16.438 3.368 1.00 56.84 115 GLU A N 1
ATOM 831 C CA . GLU A 1 115 ? -27.127 16.377 4.341 1.00 56.84 115 GLU A CA 1
ATOM 832 C C . GLU A 1 115 ? -27.945 17.687 4.404 1.00 56.84 115 GLU A C 1
ATOM 834 O O . GLU A 1 115 ? -29.138 17.666 4.714 1.00 56.84 115 GLU A O 1
ATOM 839 N N . GLU A 1 116 ? -27.348 18.841 4.076 1.00 55.59 116 GLU A N 1
ATOM 840 C CA . GLU A 1 116 ? -28.047 20.140 4.083 1.00 55.59 116 GLU A CA 1
ATOM 841 C C . GLU A 1 116 ? -29.034 20.315 2.909 1.00 55.59 116 GLU A C 1
ATOM 843 O O . GLU A 1 116 ? -30.007 21.067 3.040 1.00 55.59 116 GLU A O 1
ATOM 848 N N . GLU A 1 117 ? -28.856 19.610 1.783 1.00 52.94 117 GLU A N 1
ATOM 849 C CA . GLU A 1 117 ? -29.777 19.713 0.636 1.00 52.94 117 GLU A CA 1
ATOM 850 C C . GLU A 1 117 ? -31.123 19.007 0.875 1.00 52.94 117 GLU A C 1
ATOM 852 O O . GLU A 1 117 ? -32.139 19.448 0.335 1.00 52.94 117 GLU A O 1
ATOM 857 N N . GLU A 1 118 ? -31.193 17.991 1.741 1.00 51.53 118 GLU A N 1
ATOM 858 C CA . GLU A 1 118 ? -32.460 17.303 2.046 1.00 51.53 118 GLU A CA 1
ATOM 859 C C . GLU A 1 118 ? -33.349 18.101 3.026 1.00 51.53 118 GLU A C 1
ATOM 861 O O . GLU A 1 118 ? -34.570 17.938 3.060 1.00 51.53 118 GLU A O 1
ATOM 866 N N . ILE A 1 119 ? -32.760 19.031 3.786 1.00 54.22 119 ILE A N 1
ATOM 867 C CA . ILE A 1 119 ? -33.454 19.810 4.828 1.00 54.22 119 ILE A CA 1
ATOM 868 C C . ILE A 1 119 ? -34.156 21.058 4.255 1.00 54.22 119 ILE A C 1
ATOM 870 O O . ILE A 1 119 ? -35.057 21.611 4.888 1.00 54.22 119 ILE A O 1
ATOM 874 N N . THR A 1 120 ? -33.810 21.494 3.038 1.00 50.47 120 THR A N 1
ATOM 875 C CA . THR A 1 120 ? -34.401 22.697 2.409 1.00 50.47 120 THR A CA 1
ATOM 876 C C . THR A 1 120 ? -35.591 22.417 1.481 1.00 50.47 120 THR A C 1
ATOM 878 O O . THR A 1 120 ? -36.130 23.346 0.873 1.00 50.47 120 THR A O 1
ATOM 881 N N . GLY A 1 121 ? -36.064 21.166 1.412 1.00 47.03 121 GLY A N 1
ATOM 882 C CA . GLY A 1 121 ? -37.322 20.813 0.751 1.00 47.03 121 GLY A CA 1
ATOM 883 C C . GLY A 1 121 ? -38.531 21.441 1.457 1.00 47.03 121 GLY A C 1
ATOM 884 O O . GLY A 1 121 ? -38.994 20.941 2.478 1.00 47.03 121 GLY A O 1
ATOM 885 N N . ASP A 1 122 ? -39.032 22.548 0.908 1.00 50.66 122 ASP A N 1
ATOM 886 C CA . ASP A 1 122 ? -40.171 23.343 1.388 1.00 50.66 122 ASP A CA 1
ATOM 887 C C . ASP A 1 122 ? -41.437 22.500 1.702 1.00 50.66 122 ASP A C 1
ATOM 889 O O . ASP A 1 122 ? -42.060 21.950 0.785 1.00 50.66 122 ASP A O 1
ATOM 893 N N . PRO A 1 123 ? -41.894 22.409 2.969 1.00 52.38 123 PRO A N 1
ATOM 894 C CA . PRO A 1 123 ? -43.165 21.787 3.319 1.00 52.38 123 PRO A CA 1
ATOM 895 C C . PRO A 1 123 ? -44.293 22.818 3.146 1.00 52.38 123 PRO A C 1
ATOM 897 O O . PRO A 1 123 ? -44.821 23.351 4.125 1.00 52.38 123 PRO A O 1
ATOM 900 N N . GLY A 1 124 ? -44.639 23.140 1.894 1.00 48.72 124 GLY A N 1
ATOM 901 C CA . GLY A 1 124 ? -45.282 24.429 1.619 1.00 48.72 124 GLY A CA 1
ATOM 902 C C . GLY A 1 124 ? -46.337 24.546 0.521 1.00 48.72 124 GLY A C 1
ATOM 903 O O . GLY A 1 124 ? -46.711 25.676 0.229 1.00 48.72 124 GLY A O 1
ATOM 904 N N . VAL A 1 125 ? -46.894 23.478 -0.067 1.00 46.88 125 VAL A N 1
ATOM 905 C CA . VAL A 1 125 ? -48.102 23.618 -0.919 1.00 46.88 125 VAL A CA 1
ATOM 906 C C . VAL A 1 125 ? -49.189 22.635 -0.492 1.00 46.88 125 VAL A C 1
ATOM 908 O O . VAL A 1 125 ? -49.284 21.503 -0.952 1.00 46.88 125 VAL A O 1
ATOM 911 N N . ARG A 1 126 ? -50.026 23.111 0.433 1.00 40.53 126 ARG A N 1
ATOM 912 C CA . ARG A 1 126 ? -51.302 22.508 0.827 1.00 40.53 126 ARG A CA 1
ATOM 913 C C . ARG A 1 126 ? -52.344 22.762 -0.266 1.00 40.53 126 ARG A C 1
ATOM 915 O O . ARG A 1 126 ? -52.551 23.905 -0.669 1.00 40.53 126 ARG A O 1
ATOM 922 N N . GLU A 1 127 ? -53.035 21.706 -0.679 1.00 44.12 127 GLU A N 1
ATOM 923 C CA . GLU A 1 127 ? -54.121 21.747 -1.659 1.00 44.12 127 GLU A CA 1
ATOM 924 C C . GLU A 1 127 ? -55.287 22.664 -1.238 1.00 44.12 127 GLU A C 1
ATOM 926 O O . GLU A 1 127 ? -55.629 22.783 -0.055 1.00 44.12 127 GLU A O 1
ATOM 931 N N . HIS A 1 128 ? -55.934 23.274 -2.234 1.00 36.84 128 HIS A N 1
ATOM 932 C CA . HIS A 1 128 ? -57.281 23.836 -2.137 1.00 36.84 128 HIS A CA 1
ATOM 933 C C . HIS A 1 128 ? -58.190 23.080 -3.122 1.00 36.84 128 HIS A C 1
ATOM 935 O O . HIS A 1 128 ? -57.952 23.168 -4.327 1.00 36.84 128 HIS A O 1
ATOM 941 N N . PRO A 1 129 ? -59.229 22.364 -2.659 1.00 51.69 129 PRO A N 1
ATOM 942 C CA . PRO A 1 129 ? -60.298 21.880 -3.520 1.00 51.69 129 PRO A CA 1
ATOM 943 C C . PRO A 1 129 ? -61.434 22.905 -3.503 1.00 51.69 129 PRO A C 1
ATOM 945 O O . PRO A 1 129 ? -61.894 23.195 -2.412 1.00 51.69 129 PRO A O 1
ATOM 948 N N . GLU A 1 130 ? -61.902 23.420 -4.647 1.00 37.75 130 GLU A N 1
ATOM 949 C CA . GLU A 1 130 ? -63.307 23.833 -4.848 1.00 37.75 130 GLU A CA 1
ATOM 950 C C . GLU A 1 130 ? -63.706 23.710 -6.331 1.00 37.75 130 GLU A C 1
ATOM 952 O O . GLU A 1 130 ? -62.912 23.890 -7.251 1.00 37.75 130 GLU A O 1
ATOM 957 N N . THR A 1 131 ? -64.952 23.286 -6.514 1.00 37.88 131 THR A N 1
ATOM 958 C CA . THR A 1 131 ? -65.587 22.689 -7.696 1.00 37.88 131 THR A CA 1
ATOM 959 C C . THR A 1 131 ? -66.368 23.680 -8.570 1.00 37.88 131 THR A C 1
ATOM 961 O O . THR A 1 131 ? -66.801 24.712 -8.071 1.00 37.88 131 THR A O 1
ATOM 964 N N . SER A 1 132 ? -66.734 23.213 -9.781 1.00 39.09 132 SER A N 1
ATOM 965 C CA . SER A 1 132 ? -67.773 23.732 -10.709 1.00 39.09 132 SER A CA 1
ATOM 966 C C . SER A 1 132 ? -67.256 24.835 -11.654 1.00 39.09 132 SER A C 1
ATOM 968 O O . SER A 1 132 ? -66.682 25.802 -11.190 1.00 39.09 132 SER A O 1
ATOM 970 N N . GLU A 1 133 ? -67.342 24.765 -12.990 1.00 38.19 133 GLU A N 1
ATOM 971 C CA . GLU A 1 133 ? -68.464 24.392 -13.869 1.00 38.19 133 GLU A CA 1
ATOM 972 C C . GLU A 1 133 ? -67.978 23.827 -15.244 1.00 38.19 133 GLU A C 1
ATOM 974 O O . GLU A 1 133 ? -66.947 24.231 -15.775 1.00 38.19 133 GLU A O 1
ATOM 979 N N . ASN A 1 134 ? -68.746 22.902 -15.840 1.00 37.34 134 ASN A N 1
ATOM 980 C CA . ASN A 1 134 ? -68.733 22.475 -17.268 1.00 37.34 134 ASN A CA 1
ATOM 981 C C . ASN A 1 134 ? -69.777 23.358 -18.035 1.00 37.34 134 ASN A C 1
ATOM 983 O O . ASN A 1 134 ? -70.589 23.934 -17.308 1.00 37.34 134 ASN A O 1
ATOM 987 N N . PRO A 1 135 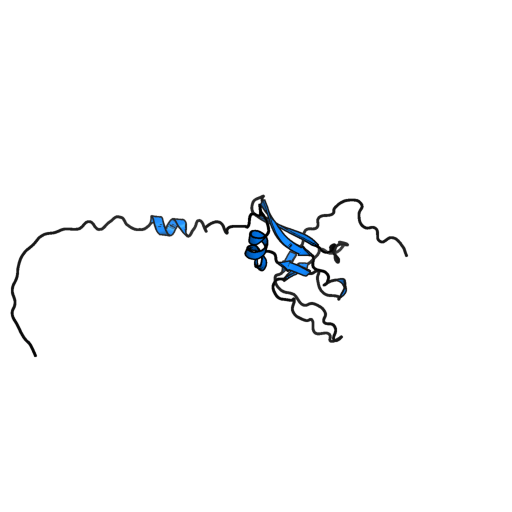? -69.943 23.448 -19.393 1.00 52.38 135 PRO A N 1
ATOM 988 C CA . PRO A 1 135 ? -69.448 22.599 -20.498 1.00 52.38 135 PRO A CA 1
ATOM 989 C C . PRO A 1 135 ? -69.047 23.296 -21.836 1.00 52.38 135 PRO A C 1
ATOM 991 O O . PRO A 1 135 ? -69.364 24.454 -22.081 1.00 52.38 135 PRO A O 1
ATOM 994 N N . GLY A 1 136 ? -68.419 22.561 -22.775 1.00 33.38 136 GLY A N 1
ATOM 995 C CA . GLY A 1 136 ? -68.089 23.104 -24.111 1.00 33.38 136 GLY A CA 1
ATOM 996 C C . GLY A 1 136 ? -67.611 22.115 -25.193 1.00 33.38 136 GLY A C 1
ATOM 997 O O . GLY A 1 136 ? -66.461 22.154 -25.592 1.00 33.38 136 GLY A O 1
ATOM 998 N N . ILE A 1 137 ? -68.509 21.229 -25.640 1.00 45.38 137 ILE A N 1
ATOM 999 C CA . ILE A 1 137 ? -68.748 20.726 -27.020 1.00 45.38 137 ILE A CA 1
ATOM 1000 C C . ILE A 1 137 ? -67.576 20.598 -28.044 1.00 45.38 137 ILE A C 1
ATOM 1002 O O . ILE A 1 137 ? -67.115 21.581 -28.605 1.00 45.38 137 ILE A O 1
ATOM 1006 N N . ARG A 1 138 ? -67.301 19.327 -28.410 1.00 44.50 138 ARG A N 1
ATOM 1007 C CA . ARG A 1 138 ? -67.180 18.696 -29.759 1.00 44.50 138 ARG A CA 1
ATOM 1008 C C . ARG A 1 138 ? -66.308 19.332 -30.861 1.00 44.50 138 ARG A C 1
ATOM 1010 O O . ARG A 1 138 ? -66.625 20.397 -31.375 1.00 44.50 138 ARG A O 1
ATOM 1017 N N . GLY A 1 139 ? -65.420 18.504 -31.427 1.00 33.47 139 GLY A N 1
ATOM 1018 C CA . GLY A 1 139 ? -64.995 18.614 -32.828 1.00 33.47 139 GLY A CA 1
ATOM 1019 C C . GLY A 1 139 ? -63.799 17.736 -33.209 1.00 33.47 139 GLY A C 1
ATOM 1020 O O . GLY A 1 139 ? -62.674 18.206 -33.164 1.00 33.47 139 GLY A O 1
ATOM 1021 N N . GLU A 1 140 ? -64.065 16.486 -33.595 1.00 38.78 140 GLU A N 1
ATOM 1022 C CA . GLU A 1 140 ? -63.258 15.685 -34.544 1.00 38.78 140 GLU A CA 1
ATOM 1023 C C . GLU A 1 140 ? -63.193 16.385 -35.927 1.00 38.78 140 GLU A C 1
ATOM 1025 O O . GLU A 1 140 ? -64.021 17.280 -36.160 1.00 38.78 140 GLU A O 1
ATOM 1030 N N . PRO A 1 141 ? -62.286 16.018 -36.862 1.00 58.19 141 PRO A N 1
ATOM 1031 C CA . PRO A 1 141 ? -61.735 14.675 -37.127 1.00 58.19 141 PRO A CA 1
ATOM 1032 C C . PRO A 1 141 ? -60.211 14.516 -37.029 1.00 58.19 141 PRO A C 1
ATOM 1034 O O . PRO A 1 141 ? -59.489 15.535 -36.984 1.00 58.19 141 PRO A O 1
#

Organism: Oceanites oceanicus (NCBI:txid79653)